Protein AF-A0AB37XM27-F1 (afdb_monomer_lite)

Secondary structure (DSSP, 8-state):
--S-------STT----TTS-HHHHHHHHHHHHHHHT-GGG-------TT------TTT--------STT------------PPPB-TTSPBP--SSS-------

Sequence (105 aa):
PETGERTLLAGDFVRSFVGLDSHESRVLFEVLQRRITMPENTIRWNWAPGDVAIWDNRATQHRAIDDYDDQHRLMHRVTLMGDVPVDVYGKASRVISGAPLEIAG

Structure (mmCIF, N/CA/C/O backbone):
data_AF-A0AB37XM27-F1
#
_entry.id   AF-A0AB37XM27-F1
#
loop_
_atom_site.group_PDB
_atom_site.id
_atom_site.type_symbol
_atom_site.label_atom_id
_atom_site.label_alt_id
_atom_site.label_comp_id
_atom_site.label_asym_id
_atom_site.label_entity_id
_atom_site.label_seq_id
_atom_site.pdbx_PDB_ins_code
_atom_site.Cartn_x
_atom_site.Cartn_y
_atom_site.Cartn_z
_atom_site.occupancy
_atom_site.B_iso_or_equiv
_atom_site.auth_seq_id
_atom_site.auth_comp_id
_atom_site.auth_asym_id
_atom_site.auth_atom_id
_atom_site.pdbx_PDB_model_num
ATOM 1 N N . PRO A 1 1 ? -12.312 6.283 -4.397 1.00 91.81 1 PRO A N 1
ATOM 2 C CA . PRO A 1 1 ? -13.428 7.242 -4.609 1.00 91.81 1 PRO A CA 1
ATOM 3 C C . PRO A 1 1 ? -14.038 7.137 -6.014 1.00 91.81 1 PRO A C 1
ATOM 5 O O . PRO A 1 1 ? -15.237 7.320 -6.147 1.00 91.81 1 PRO A O 1
ATOM 8 N N . GLU A 1 2 ? -13.240 6.820 -7.037 1.00 97.75 2 GLU A N 1
ATOM 9 C CA . GLU A 1 2 ? -13.719 6.747 -8.427 1.00 97.75 2 GLU A CA 1
ATOM 10 C C . GLU A 1 2 ? -14.434 5.429 -8.768 1.00 97.75 2 GLU A C 1
ATOM 12 O O . GLU A 1 2 ? -15.492 5.453 -9.385 1.00 97.75 2 GLU A O 1
ATOM 17 N N . THR A 1 3 ? -13.893 4.279 -8.344 1.00 97.62 3 THR A N 1
ATOM 18 C CA . THR A 1 3 ? -14.422 2.952 -8.731 1.00 97.62 3 THR A CA 1
ATOM 19 C C . THR A 1 3 ? -15.514 2.414 -7.804 1.00 97.62 3 THR A C 1
ATOM 21 O O . THR A 1 3 ? -16.257 1.512 -8.176 1.00 97.62 3 THR A O 1
ATOM 24 N N . GLY A 1 4 ? -15.610 2.931 -6.575 1.00 96.75 4 GLY A N 1
ATOM 25 C CA . GLY A 1 4 ? -16.500 2.401 -5.532 1.00 96.75 4 GLY A CA 1
ATOM 26 C C . GLY A 1 4 ? -16.040 1.077 -4.900 1.00 96.75 4 GLY A C 1
ATOM 27 O O . GLY A 1 4 ? -16.695 0.578 -3.983 1.00 96.75 4 GLY A O 1
ATOM 28 N N . GLU A 1 5 ? -14.915 0.514 -5.344 1.00 98.50 5 GLU A N 1
ATOM 29 C CA . GLU A 1 5 ? -14.348 -0.706 -4.771 1.00 98.50 5 GLU A CA 1
ATOM 30 C C . GLU A 1 5 ? -13.837 -0.476 -3.344 1.0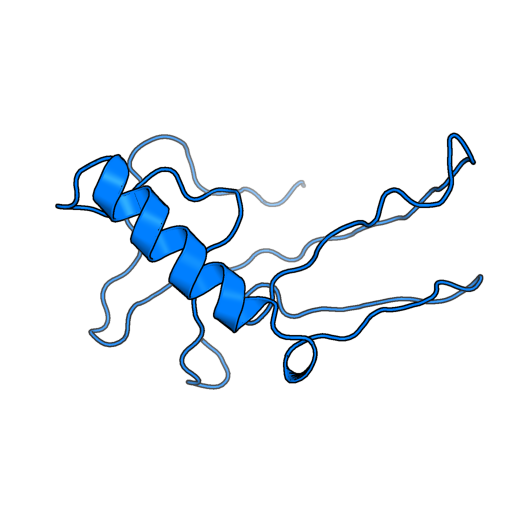0 98.50 5 GLU A C 1
ATOM 32 O O . GLU A 1 5 ? -13.382 0.610 -2.974 1.00 98.50 5 GLU A O 1
ATOM 37 N N . ARG A 1 6 ? -13.900 -1.530 -2.527 1.00 98.69 6 ARG A N 1
ATOM 38 C CA . ARG A 1 6 ? -13.395 -1.515 -1.152 1.00 98.69 6 ARG A CA 1
ATOM 39 C C . ARG A 1 6 ? -11.949 -1.990 -1.144 1.00 98.69 6 ARG A C 1
ATOM 41 O O . ARG A 1 6 ? -11.676 -3.110 -1.566 1.00 98.69 6 ARG A O 1
ATOM 48 N N . THR A 1 7 ? -11.050 -1.169 -0.614 1.00 98.62 7 THR A N 1
ATOM 49 C CA . THR A 1 7 ? -9.617 -1.470 -0.530 1.00 98.62 7 THR A CA 1
ATOM 50 C C . THR A 1 7 ? -9.172 -1.568 0.930 1.00 98.62 7 THR A C 1
ATOM 52 O O . THR A 1 7 ? -9.722 -0.904 1.812 1.00 98.62 7 THR A O 1
ATOM 55 N N . LEU A 1 8 ? -8.196 -2.436 1.215 1.00 98.56 8 LEU A N 1
ATOM 56 C CA . LEU A 1 8 ? -7.589 -2.522 2.545 1.00 98.56 8 LEU A CA 1
ATOM 57 C C . LEU A 1 8 ? -6.525 -1.430 2.696 1.00 98.56 8 LEU A C 1
ATOM 59 O O . LEU A 1 8 ? -5.546 -1.413 1.953 1.00 98.56 8 LEU A O 1
ATOM 63 N N . LEU A 1 9 ? -6.691 -0.560 3.694 1.00 98.69 9 LEU A N 1
ATOM 64 C CA . LEU A 1 9 ? -5.707 0.460 4.056 1.00 98.69 9 LEU A CA 1
ATOM 65 C C . LEU A 1 9 ? -4.911 0.005 5.288 1.00 98.69 9 LEU A C 1
ATOM 67 O O . LEU A 1 9 ? -5.437 -0.024 6.399 1.00 98.69 9 LEU A O 1
ATOM 71 N N . ALA A 1 10 ? -3.651 -0.368 5.071 1.00 98.12 10 ALA A N 1
ATOM 72 C CA . ALA A 1 10 ? -2.706 -0.816 6.096 1.00 98.12 10 ALA A CA 1
ATOM 73 C C . ALA A 1 10 ? -1.268 -0.425 5.685 1.00 98.12 10 ALA A C 1
ATOM 75 O O . ALA A 1 10 ? -1.065 0.665 5.151 1.00 98.12 10 ALA A O 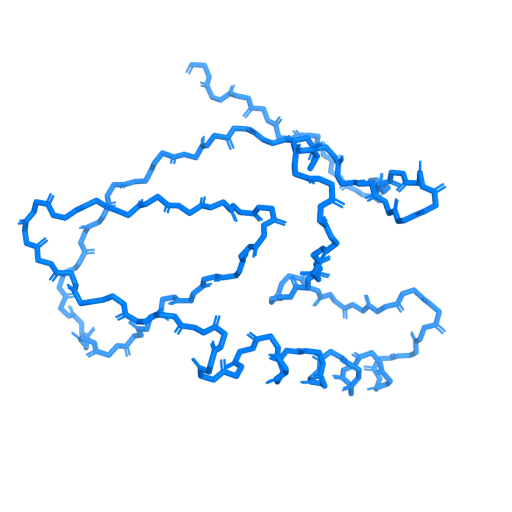1
ATOM 76 N N . GLY A 1 11 ? -0.279 -1.297 5.899 1.00 97.25 11 GLY A N 1
ATOM 77 C CA . GLY A 1 11 ? 1.123 -1.050 5.554 1.00 97.25 11 GLY A CA 1
ATOM 78 C C . GLY A 1 11 ? 1.961 -0.509 6.714 1.00 97.25 11 GLY A C 1
ATOM 79 O O . GLY A 1 11 ? 1.466 -0.279 7.814 1.00 97.25 11 GLY A O 1
ATOM 80 N N . ASP A 1 12 ? 3.251 -0.309 6.455 1.00 97.25 12 ASP A N 1
ATOM 81 C CA . ASP A 1 12 ? 4.290 -0.085 7.478 1.00 97.25 12 ASP A CA 1
ATOM 82 C C . ASP A 1 12 ? 4.098 1.184 8.337 1.00 97.25 12 ASP A C 1
ATOM 84 O O . ASP A 1 12 ? 4.674 1.328 9.412 1.00 97.25 12 ASP A O 1
ATOM 88 N N . PHE A 1 13 ? 3.232 2.106 7.904 1.00 97.62 13 PHE A N 1
ATOM 89 C CA . PHE A 1 13 ? 2.885 3.301 8.677 1.00 97.62 13 PHE A CA 1
ATOM 90 C C . PHE A 1 13 ? 1.895 3.040 9.824 1.00 97.62 13 PHE A C 1
ATOM 92 O O . PHE A 1 13 ? 1.716 3.909 10.683 1.00 97.62 13 PHE A O 1
ATOM 99 N N . VAL A 1 14 ? 1.244 1.873 9.865 1.00 97.94 14 VAL A N 1
ATOM 100 C CA . VAL A 1 14 ? 0.323 1.510 10.951 1.00 97.94 14 VAL A CA 1
ATOM 101 C C . VAL A 1 14 ? 1.094 1.351 12.263 1.00 97.94 14 VAL A C 1
ATOM 103 O O . VAL A 1 14 ? 2.100 0.651 12.336 1.00 97.94 14 VAL A O 1
ATOM 106 N N . ARG A 1 15 ? 0.598 1.988 13.331 1.00 97.56 15 ARG A N 1
ATOM 107 C CA . ARG A 1 15 ? 1.152 1.851 14.691 1.00 97.56 15 ARG A CA 1
ATOM 108 C C . ARG A 1 15 ? 0.319 0.943 15.589 1.00 97.56 15 ARG A C 1
ATOM 110 O O . ARG A 1 15 ? 0.882 0.166 16.352 1.00 97.56 15 ARG A O 1
ATOM 117 N N . SER A 1 16 ? -1.002 1.043 15.505 1.00 98.19 16 SER A N 1
ATOM 118 C CA . SER A 1 16 ? -1.950 0.235 16.275 1.00 98.19 16 SER A CA 1
ATOM 119 C C . SER A 1 16 ? -3.349 0.336 15.672 1.00 98.19 16 SER A C 1
ATOM 121 O O . SER A 1 16 ? -3.608 1.194 14.822 1.00 98.19 16 SER A O 1
ATOM 123 N N . PHE A 1 17 ? -4.261 -0.522 16.131 1.00 98.62 17 PHE A N 1
ATOM 124 C CA . PHE A 1 17 ? -5.686 -0.397 15.842 1.00 98.62 17 PHE A CA 1
ATOM 125 C C . PHE A 1 17 ? -6.422 0.175 17.056 1.00 98.62 17 PHE A C 1
ATOM 127 O O . PHE A 1 17 ? -6.152 -0.183 18.200 1.00 98.62 17 PHE A O 1
ATOM 134 N N . VAL A 1 18 ? -7.362 1.089 16.808 1.00 98.31 18 VAL A N 1
ATOM 135 C CA . VAL A 1 18 ? -8.155 1.728 17.867 1.00 98.31 18 VAL A CA 1
ATOM 136 C C . VAL A 1 18 ? -8.926 0.661 18.645 1.00 98.31 18 VAL A C 1
ATOM 138 O O . VAL A 1 18 ? -9.706 -0.083 18.058 1.00 98.31 18 VAL A O 1
ATOM 141 N N . GLY A 1 19 ? -8.742 0.633 19.967 1.00 98.44 19 GLY A N 1
ATOM 142 C CA . GLY A 1 19 ? -9.447 -0.285 20.867 1.00 98.44 19 GLY A CA 1
ATOM 143 C C . GLY A 1 19 ? -8.779 -1.647 21.068 1.00 98.44 19 GLY A C 1
ATOM 144 O O . GLY A 1 19 ? -9.309 -2.433 21.843 1.00 98.44 19 GLY A O 1
ATOM 145 N N . LEU A 1 20 ? -7.643 -1.914 20.417 1.00 98.69 20 LEU A N 1
ATOM 146 C CA . LEU A 1 20 ? -6.831 -3.115 20.634 1.00 98.69 20 LEU A CA 1
ATOM 147 C C . LEU A 1 20 ? -5.573 -2.766 21.429 1.00 98.69 20 LEU A C 1
ATOM 149 O O . LEU A 1 20 ? -5.046 -1.653 21.320 1.00 98.69 20 LEU A O 1
ATOM 153 N N . ASP A 1 21 ? -5.054 -3.733 22.183 1.00 98.56 21 ASP A N 1
ATOM 154 C CA . ASP A 1 21 ? -3.726 -3.594 22.774 1.00 98.56 21 ASP A CA 1
ATOM 155 C C . ASP A 1 21 ? -2.608 -3.749 21.719 1.00 98.56 21 ASP A C 1
ATOM 157 O O . ASP A 1 21 ? -2.847 -4.008 20.532 1.00 98.56 21 ASP A O 1
ATOM 161 N N . SER A 1 22 ? -1.354 -3.554 22.133 1.00 98.12 22 SER A N 1
ATOM 162 C CA . SER A 1 22 ? -0.196 -3.645 21.234 1.00 98.12 22 SER A CA 1
ATOM 163 C C . SER A 1 22 ? 0.034 -5.054 20.678 1.00 98.12 22 SER A C 1
ATOM 165 O O . SER A 1 22 ? 0.484 -5.197 19.540 1.00 98.12 22 SER A O 1
ATOM 167 N N . HIS A 1 23 ? -0.239 -6.098 21.465 1.00 98.38 23 HIS A N 1
ATOM 168 C CA . HIS A 1 23 ? -0.067 -7.482 21.037 1.00 98.38 23 HIS A CA 1
ATOM 169 C C . HIS A 1 23 ? -1.129 -7.858 20.003 1.00 98.38 23 HIS A C 1
ATOM 171 O O . HIS A 1 23 ? -0.783 -8.304 18.908 1.00 98.38 23 HIS A O 1
ATOM 177 N N . GLU A 1 24 ? -2.398 -7.612 20.317 1.00 98.62 24 GLU A N 1
ATOM 178 C CA . GLU A 1 24 ? -3.531 -7.827 19.421 1.00 98.62 24 GLU A CA 1
ATOM 179 C C . GLU A 1 24 ? -3.367 -7.023 18.132 1.00 98.62 24 GLU A C 1
ATOM 181 O O . GLU A 1 24 ? -3.544 -7.561 17.037 1.00 98.62 24 GLU A O 1
ATOM 186 N N . SER A 1 25 ? -2.949 -5.756 18.247 1.00 98.62 25 SER A N 1
ATOM 187 C CA . SER A 1 25 ? -2.710 -4.902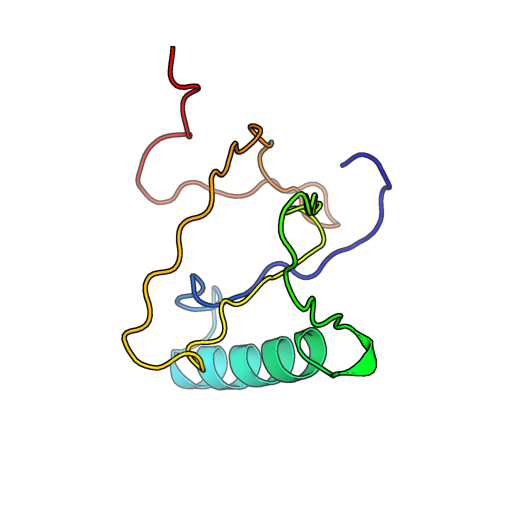 17.085 1.00 98.62 25 SER A CA 1
ATOM 188 C C . SER A 1 25 ? -1.656 -5.492 16.158 1.00 98.62 25 SER A C 1
ATOM 190 O O . SER A 1 25 ? -1.859 -5.540 14.945 1.00 98.62 25 SER A O 1
ATOM 192 N N . ARG A 1 26 ? -0.547 -5.985 16.720 1.00 98.50 26 ARG A N 1
ATOM 193 C CA . ARG A 1 26 ? 0.520 -6.617 15.941 1.00 98.50 26 ARG A CA 1
ATOM 194 C C . ARG A 1 26 ? 0.037 -7.896 15.268 1.00 98.50 26 ARG A C 1
ATOM 196 O O . ARG A 1 26 ? 0.287 -8.088 14.085 1.00 98.50 26 ARG A O 1
ATOM 203 N N . VAL A 1 27 ? -0.666 -8.761 15.997 1.00 98.69 27 VAL A N 1
ATOM 204 C CA . VAL A 1 27 ? -1.176 -10.026 15.447 1.00 98.69 27 VAL A CA 1
ATOM 205 C C . VAL A 1 27 ? -2.140 -9.766 14.291 1.00 98.69 27 VAL A C 1
ATOM 207 O O . VAL A 1 27 ? -1.989 -10.360 13.223 1.00 98.69 27 VAL A O 1
ATOM 210 N N . LEU A 1 28 ? -3.096 -8.851 14.463 1.00 98.75 28 LEU A N 1
ATOM 211 C CA . LEU A 1 28 ? -4.039 -8.499 13.403 1.00 98.75 28 LEU A CA 1
ATOM 212 C C . LEU A 1 28 ? -3.328 -7.868 12.199 1.00 98.75 28 LEU A C 1
ATOM 214 O O . LEU A 1 28 ? -3.644 -8.204 11.057 1.00 98.75 28 LEU A O 1
ATOM 218 N N . PHE A 1 29 ? -2.351 -6.994 12.445 1.00 98.75 29 PHE A N 1
ATOM 219 C CA . PHE A 1 29 ? -1.559 -6.367 11.391 1.00 98.75 29 PHE A CA 1
ATOM 220 C C . PHE A 1 29 ? -0.849 -7.412 10.525 1.00 98.75 29 PHE A C 1
ATOM 222 O O . PHE A 1 29 ? -0.982 -7.376 9.304 1.00 98.75 29 PHE A O 1
ATOM 229 N N . GLU A 1 30 ? -0.181 -8.389 11.140 1.00 98.56 30 GLU A N 1
ATOM 230 C CA . GLU A 1 30 ? 0.504 -9.469 10.419 1.00 98.56 30 GLU A CA 1
ATOM 231 C C . GLU A 1 30 ? -0.467 -10.320 9.593 1.00 98.56 30 GLU A C 1
ATOM 233 O O . GLU A 1 30 ? -0.181 -10.669 8.447 1.00 98.56 30 GLU A O 1
ATOM 238 N N . VAL A 1 31 ? -1.654 -10.623 10.129 1.00 98.69 31 VAL A N 1
ATOM 239 C CA . VAL A 1 31 ? -2.687 -11.369 9.391 1.00 98.69 31 VAL A CA 1
ATOM 240 C C . VAL A 1 31 ? -3.144 -10.603 8.146 1.00 98.69 31 VAL A C 1
ATOM 242 O O . VAL A 1 31 ? -3.287 -11.203 7.075 1.00 98.69 31 VAL A O 1
ATOM 245 N N . LEU A 1 32 ? -3.370 -9.292 8.270 1.00 98.81 32 LEU A N 1
ATOM 246 C CA . LEU A 1 32 ? -3.772 -8.440 7.151 1.00 98.81 32 LEU A CA 1
ATOM 247 C C . LEU A 1 32 ? -2.645 -8.307 6.125 1.00 98.81 32 LEU A C 1
ATOM 249 O O . LEU A 1 32 ? -2.874 -8.561 4.942 1.00 98.81 32 LEU A O 1
ATOM 253 N N . GLN A 1 33 ? -1.427 -7.987 6.568 1.00 98.69 33 GLN A N 1
ATOM 254 C CA . GLN A 1 33 ? -0.279 -7.825 5.680 1.00 98.69 33 GLN A CA 1
ATOM 255 C C . GLN A 1 33 ? 0.048 -9.124 4.946 1.00 98.69 33 GLN A C 1
ATOM 257 O O . GLN A 1 33 ? 0.229 -9.080 3.735 1.00 98.69 33 GLN A O 1
ATOM 262 N N . ARG A 1 34 ? 0.009 -10.286 5.617 1.00 98.69 34 ARG A N 1
ATOM 263 C CA . ARG A 1 34 ? 0.210 -11.594 4.971 1.00 98.69 34 ARG A CA 1
ATOM 264 C C . ARG A 1 34 ? -0.769 -11.838 3.824 1.00 98.69 34 ARG A C 1
ATOM 266 O O . ARG A 1 34 ? -0.393 -12.475 2.848 1.00 98.69 34 ARG A O 1
ATOM 273 N N . ARG A 1 35 ? -2.024 -11.388 3.943 1.00 98.75 35 ARG A N 1
ATOM 274 C CA . ARG A 1 35 ? -3.024 -11.508 2.867 1.00 98.75 35 ARG A CA 1
ATOM 275 C C . ARG A 1 35 ? -2.788 -10.492 1.755 1.00 98.75 35 ARG A C 1
ATOM 277 O O . ARG A 1 35 ? -2.874 -10.850 0.585 1.00 98.75 35 ARG A O 1
ATOM 284 N N . ILE A 1 36 ? -2.486 -9.246 2.115 1.00 98.75 36 ILE A N 1
ATOM 285 C CA . ILE A 1 36 ? -2.214 -8.172 1.153 1.00 98.75 36 ILE A CA 1
ATOM 286 C C . ILE A 1 36 ? -1.013 -8.527 0.268 1.00 98.75 36 ILE A C 1
ATOM 288 O O . ILE A 1 36 ? -1.071 -8.323 -0.938 1.00 98.75 36 ILE A O 1
ATOM 292 N N . THR A 1 37 ? 0.044 -9.105 0.843 1.00 98.69 37 THR A N 1
ATOM 293 C CA . THR A 1 37 ? 1.299 -9.410 0.140 1.00 98.69 37 THR A CA 1
ATOM 294 C C . THR A 1 37 ? 1.386 -10.838 -0.403 1.00 98.69 37 THR A C 1
ATOM 296 O O . THR A 1 37 ? 2.473 -11.273 -0.787 1.00 98.69 37 THR A O 1
ATOM 299 N N . MET A 1 38 ? 0.270 -11.580 -0.457 1.00 98.56 38 MET A N 1
ATOM 300 C CA . MET A 1 38 ? 0.248 -12.881 -1.138 1.00 98.56 38 MET A CA 1
ATOM 301 C C . MET A 1 38 ? 0.698 -12.721 -2.599 1.00 98.56 38 MET A C 1
ATOM 303 O O . MET A 1 38 ? 0.244 -11.774 -3.242 1.00 98.56 38 MET A O 1
ATOM 307 N N . PRO A 1 39 ? 1.544 -13.619 -3.144 1.00 98.50 39 PRO A N 1
ATOM 308 C CA . PRO A 1 39 ? 2.083 -13.486 -4.498 1.00 98.50 39 PRO A CA 1
ATOM 309 C C . PRO A 1 39 ? 1.024 -13.250 -5.580 1.00 98.50 39 PRO A C 1
ATOM 311 O O . PRO A 1 39 ? 1.256 -12.466 -6.496 1.00 98.50 39 PRO A O 1
ATOM 314 N N . GLU A 1 40 ? -0.154 -13.856 -5.435 1.00 98.62 40 GLU A N 1
ATOM 315 C CA . GLU A 1 40 ? -1.301 -13.721 -6.339 1.00 98.62 40 GLU A CA 1
ATOM 316 C C . GLU A 1 40 ? -1.852 -12.287 -6.416 1.00 98.62 40 GLU A C 1
ATOM 318 O O . GLU A 1 40 ? -2.471 -11.917 -7.409 1.00 98.62 40 GLU A O 1
ATOM 323 N N . ASN A 1 41 ? -1.600 -11.473 -5.389 1.00 98.81 41 ASN A N 1
ATOM 324 C CA . ASN A 1 41 ? -2.000 -10.069 -5.305 1.00 98.81 41 ASN A CA 1
ATOM 325 C C . ASN A 1 41 ? -0.866 -9.112 -5.706 1.00 98.81 41 ASN A C 1
ATOM 327 O O . ASN A 1 41 ? -0.996 -7.899 -5.538 1.00 98.81 41 ASN A O 1
ATOM 331 N N . THR A 1 42 ? 0.268 -9.635 -6.183 1.00 98.81 42 THR A N 1
ATOM 332 C CA . THR A 1 42 ? 1.471 -8.838 -6.433 1.00 98.81 42 THR A CA 1
ATOM 333 C C . THR A 1 42 ? 1.974 -8.973 -7.858 1.00 98.81 42 THR A C 1
ATOM 335 O O . THR A 1 42 ? 1.855 -10.010 -8.505 1.00 98.81 42 THR A O 1
ATOM 338 N N . ILE A 1 43 ? 2.621 -7.908 -8.318 1.00 98.81 43 ILE A N 1
ATOM 339 C CA . ILE A 1 43 ? 3.489 -7.917 -9.487 1.00 98.81 43 ILE A CA 1
ATOM 340 C C . ILE A 1 43 ? 4.866 -7.412 -9.064 1.00 98.81 43 ILE A C 1
ATOM 342 O O . ILE A 1 43 ? 4.983 -6.440 -8.314 1.00 98.81 43 ILE A O 1
ATOM 346 N N . ARG A 1 44 ? 5.918 -8.070 -9.558 1.00 98.62 44 ARG A N 1
ATOM 347 C CA . ARG A 1 44 ? 7.304 -7.624 -9.404 1.00 98.62 44 ARG A CA 1
ATOM 348 C C . ARG A 1 44 ? 7.818 -7.120 -10.748 1.00 98.62 44 ARG A C 1
ATOM 350 O O . ARG A 1 44 ? 7.887 -7.887 -11.703 1.00 98.62 44 ARG A O 1
ATOM 357 N N . TRP A 1 45 ? 8.177 -5.840 -10.808 1.00 98.69 45 TRP A N 1
ATOM 358 C CA . TRP A 1 45 ? 8.694 -5.210 -12.023 1.00 98.69 45 TRP A CA 1
ATOM 359 C C . TRP A 1 45 ? 10.224 -5.218 -12.052 1.00 98.69 45 TRP A C 1
ATOM 361 O O . TRP A 1 45 ? 10.863 -4.777 -11.095 1.00 98.69 45 TRP A O 1
ATOM 371 N N . ASN A 1 46 ? 10.800 -5.681 -13.162 1.00 98.25 46 ASN A N 1
ATOM 372 C CA . ASN A 1 46 ? 12.231 -5.576 -13.438 1.00 98.25 46 ASN A CA 1
ATOM 373 C C . ASN A 1 46 ? 12.455 -4.359 -14.334 1.00 98.25 46 ASN A C 1
ATOM 375 O O . ASN A 1 46 ? 12.053 -4.369 -15.492 1.00 98.25 46 ASN A O 1
ATOM 379 N N . TRP A 1 47 ? 13.067 -3.315 -13.780 1.00 98.50 47 TRP A N 1
ATOM 380 C CA . TRP A 1 47 ? 13.255 -2.042 -14.471 1.00 98.50 47 TRP A CA 1
ATOM 381 C C . TRP A 1 47 ? 14.276 -2.143 -15.607 1.00 98.50 47 TRP A C 1
ATOM 383 O O . TRP A 1 47 ? 15.399 -2.599 -15.391 1.00 98.50 47 TRP A O 1
ATOM 393 N N . ALA A 1 48 ? 13.910 -1.623 -16.777 1.00 98.38 48 ALA A N 1
ATOM 394 C CA . ALA A 1 48 ? 14.802 -1.347 -17.895 1.00 98.38 48 ALA A CA 1
ATOM 395 C C . ALA A 1 48 ? 14.869 0.168 -18.196 1.00 98.38 48 ALA A C 1
ATOM 397 O O . ALA A 1 48 ? 13.980 0.929 -17.796 1.00 98.38 48 ALA A O 1
ATOM 398 N N . PRO A 1 49 ? 15.918 0.650 -18.892 1.00 98.31 49 PRO A N 1
ATOM 399 C CA . PRO A 1 49 ? 15.996 2.049 -19.301 1.00 98.31 49 PRO A CA 1
ATOM 400 C C . PRO A 1 49 ? 14.782 2.474 -20.136 1.00 98.31 49 PRO A C 1
ATOM 402 O O . PRO A 1 49 ? 14.464 1.845 -21.142 1.00 98.31 49 PRO A O 1
ATOM 405 N N . GLY A 1 50 ? 14.139 3.571 -19.731 1.00 98.06 50 GLY A N 1
ATOM 406 C CA . GLY A 1 50 ? 12.948 4.115 -20.393 1.00 98.06 50 GLY A CA 1
ATOM 407 C C . GLY A 1 50 ? 11.613 3.654 -19.800 1.00 98.06 50 GLY A C 1
ATOM 408 O O . GLY A 1 50 ? 10.585 4.235 -20.145 1.00 98.06 50 GLY A O 1
ATOM 409 N N . ASP A 1 51 ? 11.613 2.679 -18.886 1.00 98.75 51 ASP A N 1
ATOM 410 C CA . ASP A 1 51 ? 10.392 2.235 -18.213 1.00 98.75 51 ASP A CA 1
ATOM 411 C C . ASP A 1 51 ? 9.789 3.329 -17.325 1.00 98.75 51 ASP A C 1
ATOM 413 O O . ASP A 1 51 ? 10.489 4.065 -16.622 1.00 98.75 51 ASP A O 1
ATOM 417 N N . VAL A 1 52 ? 8.456 3.366 -17.288 1.00 98.69 52 VAL A N 1
ATOM 418 C CA . VAL A 1 52 ? 7.669 4.202 -16.378 1.00 98.69 52 VAL A CA 1
ATOM 419 C C . VAL A 1 52 ? 6.587 3.341 -15.739 1.00 98.69 52 VAL A C 1
ATOM 421 O O . VAL A 1 52 ? 5.837 2.662 -16.436 1.00 98.69 52 VAL A O 1
ATOM 424 N N . ALA A 1 53 ? 6.477 3.404 -14.411 1.00 98.69 53 ALA A N 1
ATOM 425 C CA . ALA A 1 53 ? 5.387 2.780 -13.672 1.00 98.69 53 ALA A CA 1
ATOM 426 C C . ALA A 1 53 ? 4.453 3.848 -13.100 1.00 98.69 53 ALA A C 1
ATOM 428 O O . ALA A 1 53 ? 4.904 4.849 -12.541 1.00 98.69 53 ALA A O 1
ATOM 429 N N . ILE A 1 54 ? 3.152 3.590 -13.199 1.00 98.69 54 ILE A N 1
ATOM 430 C CA . ILE A 1 54 ? 2.092 4.382 -12.576 1.00 98.69 54 ILE A CA 1
ATOM 431 C C . ILE A 1 54 ? 1.270 3.415 -11.730 1.00 98.69 54 ILE A C 1
ATOM 433 O O . ILE A 1 54 ? 0.911 2.337 -12.201 1.00 98.69 54 ILE A O 1
ATOM 437 N N . TRP A 1 55 ? 0.980 3.783 -10.486 1.00 98.75 55 TRP A N 1
ATOM 438 C CA . TRP A 1 55 ? 0.149 2.980 -9.593 1.00 98.75 55 TRP A CA 1
ATOM 439 C C . TRP A 1 55 ? -0.906 3.849 -8.911 1.00 98.75 55 TRP A C 1
ATOM 441 O O . TRP A 1 55 ? -0.650 5.004 -8.567 1.00 98.75 55 TRP A O 1
ATOM 451 N N . ASP A 1 56 ? -2.092 3.281 -8.687 1.00 98.62 56 ASP A N 1
ATOM 452 C CA . ASP A 1 56 ? -3.124 3.922 -7.874 1.00 98.62 56 ASP A CA 1
ATOM 453 C C . ASP A 1 56 ? -2.840 3.664 -6.389 1.00 98.62 56 ASP A C 1
ATOM 455 O O . ASP A 1 56 ? -3.091 2.578 -5.859 1.00 98.62 56 ASP A O 1
ATOM 459 N N . ASN A 1 57 ? -2.319 4.679 -5.699 1.00 98.25 57 ASN A N 1
ATOM 460 C CA . ASN A 1 57 ? -1.968 4.601 -4.279 1.00 98.25 57 ASN A CA 1
ATOM 461 C C . ASN A 1 57 ? -3.184 4.422 -3.347 1.00 98.25 57 ASN A C 1
ATOM 463 O O . ASN A 1 57 ? -3.018 4.168 -2.158 1.00 98.25 57 ASN A O 1
ATOM 467 N N . ARG A 1 58 ? -4.413 4.549 -3.860 1.00 98.25 58 ARG A N 1
ATOM 468 C CA . ARG A 1 58 ? -5.652 4.319 -3.096 1.00 98.25 58 ARG A CA 1
ATOM 469 C C . ARG A 1 58 ? -6.039 2.839 -3.061 1.00 98.25 58 ARG A C 1
ATOM 471 O O . ARG A 1 58 ? -6.887 2.446 -2.257 1.00 98.25 58 ARG A O 1
ATOM 478 N N . ALA A 1 59 ? -5.430 2.030 -3.927 1.00 98.50 59 ALA A N 1
ATOM 479 C CA . ALA A 1 59 ? -5.749 0.619 -4.109 1.00 98.50 59 ALA A CA 1
ATOM 480 C C . ALA A 1 59 ? -4.520 -0.304 -4.055 1.00 98.50 59 ALA A C 1
ATOM 482 O O . ALA A 1 59 ? -4.651 -1.500 -4.294 1.00 98.50 59 ALA A O 1
ATOM 483 N N . THR A 1 60 ? -3.330 0.217 -3.744 1.00 98.75 60 THR A N 1
ATOM 484 C CA . THR A 1 60 ? -2.086 -0.562 -3.793 1.00 98.75 60 THR A CA 1
ATOM 485 C C . THR A 1 60 ? -1.171 -0.293 -2.603 1.00 98.75 60 THR A C 1
ATOM 487 O O . THR A 1 60 ? -1.178 0.783 -2.008 1.00 98.75 60 THR A O 1
ATOM 490 N N . GLN A 1 61 ? -0.347 -1.290 -2.279 1.00 98.81 61 GLN A N 1
ATOM 491 C CA . GLN A 1 61 ? 0.903 -1.117 -1.541 1.00 98.81 61 GLN A CA 1
ATOM 492 C C . GLN A 1 61 ? 2.067 -1.386 -2.503 1.00 98.81 61 GLN A C 1
ATOM 494 O O . GLN A 1 61 ? 1.924 -2.158 -3.450 1.00 98.81 61 GLN A O 1
ATOM 499 N N . HIS A 1 62 ? 3.227 -0.781 -2.255 1.00 98.50 62 HIS A N 1
ATOM 500 C CA . HIS A 1 62 ? 4.456 -1.076 -2.991 1.00 98.50 62 HIS A CA 1
ATOM 501 C C . HIS A 1 62 ? 5.634 -1.199 -2.027 1.00 98.50 62 HIS A C 1
ATOM 503 O O . HIS A 1 62 ? 5.630 -0.626 -0.938 1.00 98.50 62 HIS A O 1
ATOM 509 N N . ARG A 1 63 ? 6.653 -1.957 -2.434 1.00 98.31 63 ARG A N 1
ATOM 510 C CA . ARG A 1 63 ? 7.852 -2.200 -1.632 1.00 98.31 63 ARG A CA 1
ATOM 511 C C . ARG A 1 63 ? 9.081 -2.173 -2.533 1.00 98.31 63 ARG A C 1
ATOM 513 O O . ARG A 1 63 ? 9.136 -2.914 -3.510 1.00 98.31 63 ARG A O 1
ATOM 520 N N . ALA A 1 64 ? 10.066 -1.344 -2.191 1.00 97.25 64 ALA A N 1
ATOM 521 C CA . ALA A 1 64 ? 11.393 -1.443 -2.790 1.00 97.25 64 ALA A CA 1
ATOM 522 C C . ALA A 1 64 ? 12.078 -2.731 -2.305 1.00 97.25 64 ALA A C 1
ATOM 524 O O . ALA A 1 64 ? 11.920 -3.131 -1.149 1.00 97.25 64 ALA A O 1
ATOM 525 N N . ILE A 1 65 ? 12.810 -3.400 -3.188 1.00 97.75 65 ILE A N 1
ATOM 526 C CA . ILE A 1 65 ? 13.600 -4.580 -2.841 1.00 97.75 65 ILE A CA 1
ATOM 527 C C . ILE A 1 65 ? 15.060 -4.153 -2.903 1.00 97.75 65 ILE A C 1
ATOM 529 O O . ILE A 1 65 ? 15.479 -3.576 -3.899 1.00 97.75 65 ILE A O 1
ATOM 533 N N . ASP A 1 66 ? 15.772 -4.381 -1.807 1.00 96.56 66 ASP A N 1
ATOM 534 C CA . ASP A 1 66 ? 17.180 -4.035 -1.638 1.00 96.56 66 ASP A CA 1
ATOM 535 C C . ASP A 1 66 ? 18.043 -5.249 -2.003 1.00 96.56 66 ASP A C 1
ATOM 537 O O . ASP A 1 66 ? 18.570 -5.946 -1.142 1.00 96.56 66 ASP A O 1
ATOM 541 N N . ASP A 1 67 ? 18.046 -5.601 -3.290 1.00 95.94 67 ASP A N 1
ATOM 542 C CA . ASP A 1 67 ? 18.734 -6.778 -3.835 1.00 95.94 67 ASP A CA 1
ATOM 543 C C . ASP A 1 67 ? 19.699 -6.432 -4.976 1.00 95.94 67 ASP A C 1
ATOM 545 O O . ASP A 1 67 ? 19.913 -7.220 -5.896 1.00 95.94 67 ASP A O 1
ATOM 549 N N . TYR A 1 68 ? 20.281 -5.236 -4.904 1.00 94.88 68 TYR A N 1
ATOM 550 C CA . TYR A 1 68 ? 21.236 -4.701 -5.877 1.00 94.88 68 TYR A CA 1
ATOM 551 C C . TYR A 1 68 ? 22.569 -4.274 -5.237 1.00 94.88 68 TYR A C 1
ATOM 553 O O . TYR A 1 68 ? 23.343 -3.550 -5.866 1.00 94.88 68 TYR A O 1
ATOM 561 N N . ASP A 1 69 ? 22.852 -4.738 -4.013 1.00 94.88 69 ASP A N 1
ATOM 562 C CA . ASP A 1 69 ? 23.999 -4.314 -3.197 1.00 94.88 69 ASP A CA 1
ATOM 563 C C . ASP A 1 69 ? 24.071 -2.773 -3.107 1.00 94.88 69 ASP A C 1
ATOM 565 O O . ASP A 1 69 ? 23.050 -2.089 -3.093 1.00 94.88 69 ASP A O 1
ATOM 569 N N . ASP A 1 70 ? 25.275 -2.202 -3.118 1.00 94.88 70 ASP A N 1
ATOM 570 C CA . ASP A 1 70 ? 25.492 -0.751 -3.113 1.00 94.88 70 ASP A CA 1
ATOM 571 C C . ASP A 1 70 ? 25.478 -0.132 -4.526 1.00 94.88 70 ASP A C 1
ATOM 573 O O . ASP A 1 70 ? 26.000 0.968 -4.747 1.00 94.88 70 ASP A O 1
ATOM 577 N N . GLN A 1 71 ? 24.926 -0.829 -5.527 1.00 96.50 71 GLN A N 1
ATOM 578 C CA . GLN A 1 71 ? 24.891 -0.298 -6.888 1.00 96.50 71 GLN A CA 1
ATOM 579 C C . GLN A 1 71 ? 24.023 0.959 -6.971 1.00 96.50 71 GLN A C 1
ATOM 581 O O . GLN A 1 71 ? 22.934 1.057 -6.404 1.00 96.50 71 GLN A O 1
ATOM 586 N N . HIS A 1 72 ? 24.504 1.940 -7.735 1.00 95.69 72 HIS A N 1
ATOM 587 C CA . HIS A 1 72 ? 23.800 3.202 -7.898 1.00 95.69 72 HIS A CA 1
ATOM 588 C C . HIS A 1 72 ? 22.470 3.005 -8.636 1.00 95.69 72 HIS A C 1
ATOM 590 O O . HIS A 1 72 ? 22.436 2.525 -9.770 1.00 95.69 72 HIS A O 1
ATOM 596 N N . ARG A 1 73 ? 21.377 3.454 -8.013 1.00 97.12 73 ARG A N 1
ATOM 597 C CA . ARG A 1 73 ? 20.029 3.433 -8.585 1.00 97.12 73 ARG A CA 1
ATOM 598 C C . ARG A 1 73 ? 19.357 4.791 -8.410 1.00 97.12 73 ARG A C 1
ATOM 600 O O . ARG A 1 73 ? 19.185 5.257 -7.286 1.00 97.12 73 ARG A O 1
ATOM 607 N N . LEU A 1 74 ? 18.926 5.398 -9.515 1.00 97.44 74 LEU A N 1
ATOM 608 C CA . LEU A 1 74 ? 18.220 6.681 -9.528 1.00 97.44 74 LEU A CA 1
ATOM 609 C C . LEU A 1 74 ? 16.859 6.537 -10.215 1.00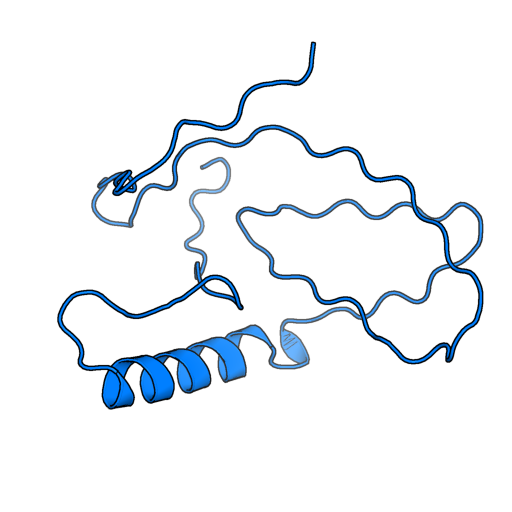 97.44 74 LEU A C 1
ATOM 611 O O . LEU A 1 74 ? 16.768 6.001 -11.315 1.00 97.44 74 LEU A O 1
ATOM 615 N N . MET A 1 75 ? 15.812 7.048 -9.567 1.00 97.81 75 MET A N 1
ATOM 616 C CA . MET A 1 75 ? 14.449 7.111 -10.097 1.00 97.81 75 MET A CA 1
ATOM 617 C C . MET A 1 75 ? 13.910 8.529 -9.912 1.00 97.81 75 MET A C 1
ATOM 619 O O . MET A 1 75 ? 14.142 9.144 -8.870 1.00 97.81 75 MET A O 1
ATOM 623 N N . HIS A 1 76 ? 13.125 9.018 -10.868 1.00 98.19 76 HIS A N 1
ATOM 624 C CA . HIS A 1 76 ? 12.346 10.243 -10.700 1.00 98.19 76 HIS A CA 1
ATOM 625 C C . HIS A 1 76 ? 10.897 9.887 -10.374 1.00 98.19 76 HIS A C 1
ATOM 627 O O . HIS A 1 76 ? 10.301 9.038 -11.034 1.00 98.19 76 HIS A O 1
ATOM 633 N N . ARG A 1 77 ? 10.327 10.525 -9.346 1.00 98.06 77 ARG A N 1
ATOM 634 C CA . ARG A 1 77 ? 8.941 10.299 -8.925 1.00 98.06 77 ARG A CA 1
ATOM 635 C C . ARG A 1 77 ? 8.203 11.622 -8.804 1.00 98.06 77 ARG A C 1
ATOM 637 O O . ARG A 1 77 ? 8.649 12.512 -8.087 1.00 98.06 77 ARG A O 1
ATOM 644 N N . VAL A 1 78 ? 7.048 11.689 -9.454 1.00 97.25 78 VAL A N 1
ATOM 645 C CA . VAL A 1 78 ? 6.035 12.724 -9.247 1.00 97.25 78 VAL A CA 1
ATOM 646 C C . VAL A 1 78 ? 4.846 12.060 -8.564 1.00 97.25 78 VAL A C 1
ATOM 648 O O . VAL A 1 78 ? 4.428 10.977 -8.971 1.00 97.25 78 VAL A O 1
ATOM 651 N N . THR A 1 79 ? 4.320 12.694 -7.520 1.00 96.25 79 THR A N 1
ATOM 652 C CA . THR A 1 79 ? 3.160 12.199 -6.775 1.00 96.25 79 THR A CA 1
ATOM 653 C C . THR A 1 79 ? 2.000 13.156 -6.984 1.00 96.25 79 THR A C 1
ATOM 655 O O . THR A 1 79 ? 2.162 14.365 -6.834 1.00 96.25 79 THR A O 1
ATOM 658 N N . LEU A 1 80 ? 0.830 12.616 -7.315 1.00 95.81 80 LEU A N 1
ATOM 659 C CA . LEU A 1 80 ? -0.398 13.396 -7.410 1.00 95.81 80 LEU A CA 1
ATOM 660 C C . LEU A 1 80 ? -1.074 13.473 -6.040 1.00 95.81 80 LEU A C 1
ATOM 662 O O . LEU A 1 80 ? -1.050 12.506 -5.275 1.00 95.81 80 LEU A O 1
ATOM 666 N N . MET A 1 81 ? -1.672 14.626 -5.741 1.00 95.81 81 MET A N 1
ATOM 667 C CA . MET A 1 81 ? -2.433 14.815 -4.509 1.00 95.81 81 MET A CA 1
ATOM 668 C C . MET A 1 81 ? -3.661 13.895 -4.499 1.00 95.81 81 MET A C 1
ATOM 670 O O . MET A 1 81 ? -4.285 13.672 -5.536 1.00 95.81 81 MET A O 1
ATOM 674 N N . GLY A 1 82 ? -3.999 13.363 -3.326 1.00 94.12 82 GLY A N 1
ATOM 675 C CA . GLY A 1 82 ? -5.209 12.575 -3.107 1.00 94.12 82 GLY A CA 1
ATOM 676 C C . GLY A 1 82 ? -6.107 13.198 -2.042 1.00 94.12 82 GLY A C 1
ATOM 677 O O . GLY A 1 82 ? -5.697 14.112 -1.329 1.00 94.12 82 GLY A O 1
ATOM 678 N N . ASP A 1 83 ? -7.314 12.655 -1.912 1.00 95.69 83 ASP A N 1
ATOM 679 C CA . ASP A 1 83 ? -8.304 13.100 -0.930 1.00 95.69 83 ASP A CA 1
ATOM 680 C C . ASP A 1 83 ? -8.273 12.268 0.361 1.00 95.69 83 ASP A C 1
ATOM 682 O O . ASP A 1 83 ? -7.647 11.206 0.450 1.00 95.69 83 ASP A O 1
ATOM 686 N N . VAL A 1 84 ? -9.005 12.735 1.374 1.00 97.44 84 VAL A N 1
ATOM 687 C CA . VAL A 1 84 ? -9.171 12.032 2.651 1.00 97.44 84 VAL A CA 1
ATOM 688 C C . VAL A 1 84 ? -9.980 10.734 2.449 1.00 97.44 84 VAL A C 1
ATOM 690 O O . VAL A 1 84 ? -11.082 10.792 1.900 1.00 97.44 84 VAL A O 1
ATOM 693 N N . PRO A 1 85 ? -9.495 9.562 2.912 1.00 97.81 85 PRO A N 1
ATOM 694 C CA . PRO A 1 85 ? -10.237 8.304 2.813 1.00 97.81 85 PRO A CA 1
ATOM 695 C C . PRO A 1 85 ? -11.582 8.331 3.550 1.00 97.81 85 PRO A C 1
ATOM 697 O O . PRO A 1 85 ? -11.712 8.963 4.601 1.00 97.81 85 PRO A O 1
ATOM 700 N N . VAL A 1 86 ? -12.552 7.578 3.024 1.00 98.44 86 VAL A N 1
ATOM 701 C CA . VAL A 1 86 ? -13.895 7.395 3.593 1.00 98.44 86 VAL A CA 1
ATOM 702 C C . VAL A 1 86 ? -14.175 5.900 3.749 1.00 98.44 86 VAL A C 1
ATOM 704 O O . VAL A 1 86 ? -13.925 5.128 2.822 1.00 98.44 86 VAL A O 1
ATOM 707 N N . ASP A 1 87 ? -14.665 5.483 4.918 1.00 98.44 87 ASP A N 1
ATOM 708 C CA . ASP A 1 87 ? -15.009 4.084 5.189 1.00 98.44 87 ASP A CA 1
ATOM 709 C C . ASP A 1 87 ? -16.341 3.654 4.538 1.00 98.44 87 ASP A C 1
ATOM 711 O O . ASP A 1 87 ? -17.068 4.442 3.932 1.00 98.44 87 ASP A O 1
ATOM 715 N N . VAL A 1 88 ? -16.697 2.374 4.687 1.00 98.38 88 VAL A N 1
ATOM 716 C CA . VAL A 1 88 ? -17.938 1.807 4.122 1.00 98.38 88 VAL A CA 1
ATOM 717 C C . VAL A 1 88 ? -19.227 2.380 4.729 1.00 98.38 88 VAL A C 1
ATOM 719 O O . VAL A 1 88 ? -20.306 2.117 4.203 1.00 98.38 88 VAL A O 1
ATOM 722 N N . TYR A 1 89 ? -19.128 3.14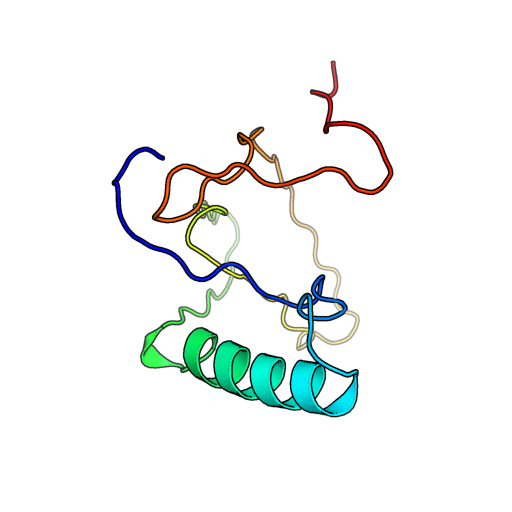4 5.819 1.00 98.38 89 TYR A N 1
ATOM 723 C CA . TYR A 1 89 ? -20.233 3.818 6.499 1.00 98.38 89 TYR A CA 1
ATOM 724 C C . TYR A 1 89 ? -20.253 5.332 6.232 1.00 98.38 89 TYR A C 1
ATOM 726 O O . TYR A 1 89 ? -21.041 6.046 6.852 1.00 98.38 89 TYR A O 1
ATOM 734 N N . GLY A 1 90 ? -19.397 5.835 5.337 1.00 97.62 90 GLY A N 1
ATOM 735 C CA . GLY A 1 90 ? -19.324 7.256 5.002 1.00 97.62 90 GLY A CA 1
ATOM 736 C C . GLY A 1 90 ? -18.510 8.102 5.987 1.00 97.62 90 GLY A C 1
ATOM 737 O O . GLY A 1 90 ? -18.589 9.328 5.935 1.00 97.62 90 GLY A O 1
ATOM 738 N N . LYS A 1 91 ? -17.732 7.498 6.895 1.00 98.38 91 LYS A N 1
ATOM 739 C CA . LYS A 1 91 ? -16.909 8.236 7.866 1.00 98.38 91 LYS A CA 1
ATOM 740 C C . LYS A 1 91 ? -15.529 8.533 7.286 1.00 98.38 91 LYS A C 1
ATOM 742 O O . LYS A 1 91 ? -14.820 7.618 6.874 1.00 98.38 91 LYS A O 1
ATOM 747 N N . ALA A 1 92 ? -15.140 9.806 7.295 1.00 98.12 92 ALA A N 1
ATOM 748 C CA . ALA A 1 92 ? -13.812 10.240 6.873 1.00 98.12 92 ALA A CA 1
ATOM 749 C C . ALA A 1 92 ? -12.734 9.963 7.939 1.00 98.12 92 ALA A C 1
ATOM 751 O O . ALA A 1 92 ? -13.022 9.913 9.142 1.00 98.12 92 ALA A O 1
ATOM 752 N N . SER A 1 93 ? -11.479 9.833 7.501 1.00 98.06 93 SER A N 1
ATOM 753 C CA . SER A 1 93 ? -10.313 9.770 8.394 1.00 98.06 93 SER A CA 1
ATOM 754 C C . SER A 1 93 ? -10.218 10.994 9.315 1.00 98.06 93 SER A C 1
ATOM 756 O O . SER A 1 93 ? -10.642 12.096 8.970 1.00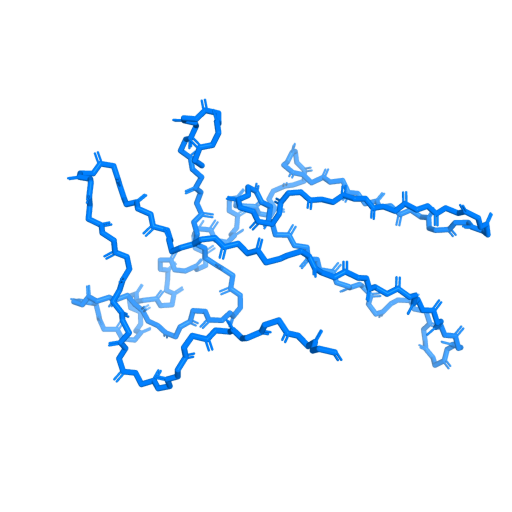 98.06 93 SER A O 1
ATOM 758 N N . ARG A 1 94 ? -9.619 10.808 10.499 1.00 97.94 94 ARG A N 1
ATOM 759 C CA . ARG A 1 94 ? -9.450 11.861 11.514 1.00 97.94 94 ARG A CA 1
ATOM 760 C C . ARG A 1 94 ? -7.982 12.241 11.653 1.00 97.94 94 ARG A C 1
ATOM 762 O O . ARG A 1 94 ? -7.144 11.369 11.868 1.00 97.94 94 ARG A O 1
ATOM 769 N N . VAL A 1 95 ? -7.692 13.537 11.601 1.00 97.38 95 VAL A N 1
ATOM 770 C CA . VAL A 1 95 ? -6.368 14.072 11.938 1.00 97.38 95 VAL A CA 1
ATOM 771 C C . VAL A 1 95 ? -6.210 14.051 13.458 1.00 97.38 95 VAL A C 1
ATOM 773 O O . VAL A 1 95 ? -7.035 14.618 14.170 1.00 97.38 95 VAL A O 1
ATOM 776 N N . ILE A 1 96 ? -5.170 13.377 13.954 1.00 97.06 96 ILE A N 1
ATOM 777 C CA . ILE A 1 96 ? -4.814 13.374 15.386 1.00 97.06 96 ILE A CA 1
ATOM 778 C C . ILE A 1 96 ? -3.742 14.430 15.678 1.00 97.06 96 ILE A C 1
ATOM 780 O O . ILE A 1 96 ? -3.787 15.094 16.708 1.00 97.06 96 ILE A O 1
ATOM 784 N N . SER A 1 97 ? -2.783 14.588 14.765 1.00 96.38 97 SER A N 1
ATOM 785 C CA . SER A 1 97 ? -1.728 15.602 14.801 1.00 96.38 97 SER A CA 1
ATOM 786 C C . SER A 1 97 ? -1.211 15.850 13.378 1.00 96.38 97 SER A C 1
ATOM 788 O O . SER A 1 97 ? -1.331 14.966 12.525 1.00 96.38 97 SER A O 1
ATOM 790 N N . GLY A 1 98 ? -0.634 17.028 13.132 1.00 93.56 98 GLY A N 1
ATOM 791 C CA . GLY A 1 98 ? -0.136 17.461 11.821 1.00 93.56 98 GLY A CA 1
ATOM 792 C C . GLY A 1 98 ? -1.148 18.267 11.000 1.00 93.56 98 GLY A C 1
ATOM 793 O O . GLY A 1 98 ? -2.242 18.582 11.467 1.00 93.56 98 GLY A O 1
ATOM 794 N N . ALA A 1 99 ? -0.755 18.614 9.774 1.00 88.81 99 ALA A N 1
ATOM 795 C CA . ALA A 1 99 ? -1.547 19.387 8.818 1.00 88.81 99 ALA A CA 1
ATOM 796 C C . ALA A 1 99 ? -1.761 18.593 7.512 1.00 88.81 99 ALA A C 1
ATOM 798 O O . ALA A 1 99 ? -1.028 17.627 7.268 1.00 88.81 99 ALA A O 1
ATOM 799 N N . PRO A 1 100 ? -2.754 18.964 6.679 1.00 88.56 100 PRO A N 1
ATOM 800 C CA . PRO A 1 100 ? -2.919 18.395 5.344 1.00 88.56 100 PRO A CA 1
ATOM 801 C C . PRO A 1 100 ? -1.655 18.545 4.489 1.00 88.56 100 PRO A C 1
ATOM 803 O O . PRO A 1 100 ? -0.878 19.479 4.674 1.00 88.56 100 PRO A O 1
ATOM 806 N N . LEU A 1 101 ? -1.464 17.631 3.538 1.00 85.25 101 LEU A N 1
ATOM 807 C CA . LEU A 1 101 ? -0.408 17.771 2.538 1.00 85.25 101 LEU A CA 1
ATOM 808 C C . LEU A 1 101 ? -0.717 18.964 1.627 1.00 85.25 101 LEU A C 1
ATOM 810 O O . LEU A 1 101 ? -1.854 19.138 1.191 1.00 85.25 101 LEU A O 1
ATOM 814 N N . GLU A 1 102 ? 0.307 19.750 1.312 1.00 83.44 102 GLU A N 1
ATOM 815 C CA . GLU A 1 102 ? 0.208 20.894 0.407 1.00 83.44 102 GLU A CA 1
ATOM 816 C C . GLU A 1 102 ? 0.820 20.561 -0.957 1.00 83.44 102 GLU A C 1
ATOM 818 O O . GLU A 1 102 ? 1.744 19.750 -1.067 1.00 83.44 102 GLU A O 1
ATOM 823 N N . ILE A 1 103 ? 0.287 21.174 -2.016 1.00 76.94 103 ILE A N 1
ATOM 824 C CA . ILE A 1 103 ? 0.903 21.108 -3.343 1.00 76.94 103 ILE A CA 1
ATOM 825 C C . ILE A 1 103 ? 2.170 21.961 -3.281 1.00 76.94 103 ILE A C 1
ATOM 827 O O . ILE A 1 103 ? 2.098 23.140 -2.940 1.00 76.94 103 ILE A O 1
ATOM 831 N N . ALA A 1 104 ? 3.320 21.372 -3.607 1.00 66.06 104 ALA A N 1
ATOM 832 C CA . ALA A 1 104 ? 4.534 22.149 -3.818 1.00 66.06 104 ALA A CA 1
ATOM 833 C C . ALA A 1 104 ? 4.300 23.092 -5.011 1.00 66.06 104 ALA A C 1
ATOM 835 O O . ALA A 1 104 ? 4.032 22.617 -6.117 1.00 66.06 104 ALA A O 1
ATOM 836 N N . GLY A 1 105 ? 4.307 24.401 -4.741 1.00 42.59 105 GLY A N 1
ATOM 837 C CA . GLY A 1 105 ? 4.174 25.459 -5.747 1.00 42.59 105 GLY A CA 1
ATOM 838 C C . GLY A 1 105 ? 5.413 25.633 -6.612 1.00 42.59 105 GLY A C 1
ATOM 839 O O . GLY A 1 105 ? 6.504 25.184 -6.191 1.00 42.59 105 GLY A O 1
#

Radius of gyration: 16.93 Å; chains: 1; bounding box: 46×39×43 Å

Organism: Staphylococcus aureus (NCBI:txid1280)

InterPro domains:
  IPR003819 TauD/TfdA-like domain [PF02668] (2-79)
  IPR042098 Glutarate 2-hydroxylase superfamily [G3DSA:3.60.130.10] (1-105)
  IPR051323 Alpha-ketoglutarate-dependent sulfate ester dioxygenase-like [PTHR30468] (1-92)

Foldseek 3Di:
DPPPDDADDADPPDQADPPDDNVVRVVVNCVVVCVCPDVVNDDDDDDDPPDDDDDDPVHHDDDDDPPPDPDDDDDDDDDDDDDFDADPVRDTDDDPDDDDDDDDD

pLDDT: mean 96.35, std 6.87, range [42.59, 98.81]